Protein AF-G7I2D7-F1 (afdb_monomer_lite)

Organism: Medicago truncatula (NCBI:txid3880)

Sequence (80 aa):
MVHSSPLKAYWTFFLQTLWELDFAVMSVLKVNFHKSLLVGVNIPQNWLEEAANILYYKIGSTPFKYLGLSIGANPNRKDT

Radius of gyration: 20.34 Å; chains: 1; bounding box: 65×30×34 Å

pLDDT: mean 80.88, std 11.24, range [39.78, 94.75]

Foldseek 3Di:
DPPPDVVVVVVVVVVVVVVVVCVVVVVPDDDDQVPDEQEDDPDDPVVSVVVCVVVVHHHDYPQDDDPNDTPNDDPPDDDD

Structure (mmCIF, N/CA/C/O backbone):
data_AF-G7I2D7-F1
#
_entry.id   AF-G7I2D7-F1
#
loop_
_atom_site.group_PDB
_atom_site.id
_atom_site.type_symbol
_atom_site.label_atom_id
_atom_site.label_alt_id
_atom_site.label_comp_id
_atom_site.label_asym_id
_atom_site.label_entity_id
_atom_site.label_seq_id
_atom_site.pdbx_P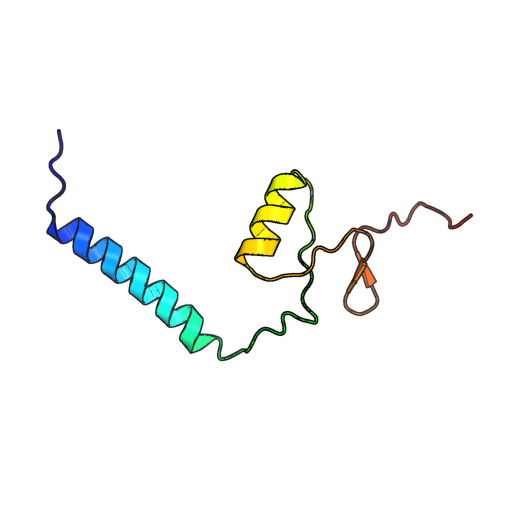DB_ins_code
_atom_site.Cartn_x
_atom_site.Cartn_y
_atom_site.Cartn_z
_atom_site.occupancy
_atom_site.B_iso_or_equiv
_atom_site.auth_seq_id
_atom_site.auth_comp_id
_atom_site.auth_asym_id
_atom_site.auth_atom_id
_atom_site.pdbx_PDB_model_num
ATOM 1 N N . MET A 1 1 ? 42.959 8.322 1.586 1.00 39.78 1 MET A N 1
ATOM 2 C CA . MET A 1 1 ? 42.221 8.200 0.311 1.00 39.78 1 MET A CA 1
ATOM 3 C C . MET A 1 1 ? 42.392 6.778 -0.202 1.00 39.78 1 MET A C 1
ATOM 5 O O . MET A 1 1 ? 43.427 6.468 -0.773 1.00 39.78 1 MET A O 1
ATOM 9 N N . VAL A 1 2 ? 41.441 5.886 0.089 1.00 54.69 2 VAL A N 1
ATOM 10 C CA . VAL A 1 2 ? 41.451 4.515 -0.448 1.00 54.69 2 VAL A CA 1
ATOM 11 C C . VAL A 1 2 ? 40.841 4.595 -1.840 1.00 54.69 2 VAL A C 1
ATOM 13 O O . VAL A 1 2 ? 39.647 4.837 -1.978 1.00 54.69 2 VAL A O 1
ATOM 16 N N . HIS A 1 3 ? 41.676 4.493 -2.870 1.00 56.47 3 HIS A N 1
ATOM 17 C CA . HIS A 1 3 ? 41.222 4.478 -4.255 1.00 56.47 3 HIS A CA 1
ATOM 18 C C . HIS A 1 3 ? 40.599 3.102 -4.522 1.00 56.47 3 HIS A C 1
ATOM 20 O O . HIS A 1 3 ? 41.298 2.118 -4.764 1.00 56.47 3 HIS A O 1
ATOM 26 N N . SER A 1 4 ? 39.279 3.009 -4.369 1.00 63.16 4 SER A N 1
ATOM 27 C CA . SER A 1 4 ? 38.498 1.816 -4.686 1.00 63.16 4 SER A CA 1
ATOM 28 C C . SER A 1 4 ? 38.768 1.422 -6.136 1.00 63.16 4 SER A C 1
ATOM 30 O O . SER A 1 4 ? 38.501 2.201 -7.049 1.00 63.16 4 SER A O 1
ATOM 32 N N . SER A 1 5 ? 39.320 0.229 -6.363 1.00 67.31 5 SER A N 1
ATOM 33 C CA . SER A 1 5 ? 39.612 -0.255 -7.712 1.00 67.31 5 SER A CA 1
ATOM 34 C C . SER A 1 5 ? 38.320 -0.309 -8.544 1.00 67.31 5 SER A C 1
ATOM 36 O O . SER A 1 5 ? 37.333 -0.881 -8.070 1.00 67.31 5 SER A O 1
ATOM 38 N N . PRO A 1 6 ? 38.305 0.217 -9.783 1.00 72.31 6 PRO A N 1
ATOM 39 C CA . PRO A 1 6 ? 37.093 0.321 -10.602 1.00 72.31 6 PRO A CA 1
ATOM 40 C C . PRO A 1 6 ? 36.423 -1.038 -10.849 1.00 72.31 6 PRO A C 1
ATOM 42 O O . PRO A 1 6 ? 3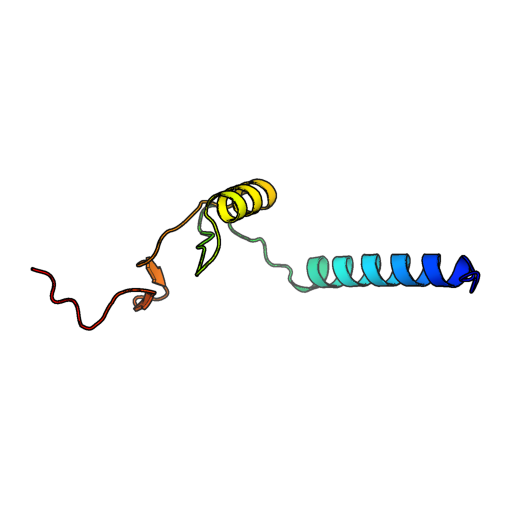5.204 -1.122 -10.935 1.00 72.31 6 PRO A O 1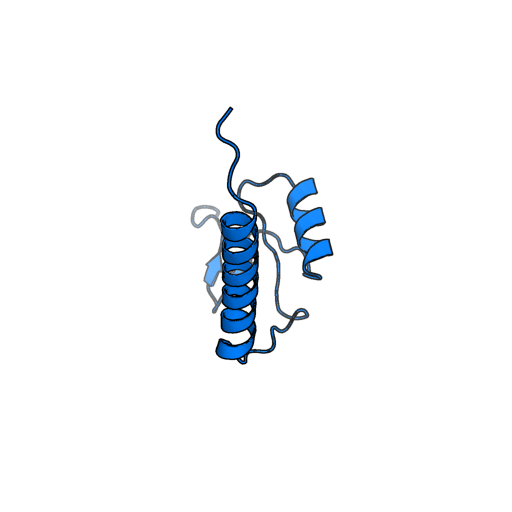
ATOM 45 N N . LEU A 1 7 ? 37.196 -2.128 -10.844 1.00 74.88 7 LEU A N 1
ATOM 46 C CA . LEU A 1 7 ? 36.695 -3.497 -10.980 1.00 74.88 7 LEU A CA 1
ATOM 47 C C . LEU A 1 7 ? 35.724 -3.912 -9.859 1.00 74.88 7 LEU A C 1
ATOM 49 O O . LEU A 1 7 ? 34.764 -4.631 -10.124 1.00 74.88 7 LEU A O 1
ATOM 53 N N . LYS A 1 8 ? 35.932 -3.437 -8.621 1.00 71.94 8 LYS A N 1
ATOM 54 C CA . LYS A 1 8 ? 34.990 -3.695 -7.518 1.00 71.94 8 LYS A CA 1
ATOM 55 C C . LYS A 1 8 ? 33.655 -3.001 -7.761 1.00 71.94 8 LYS A C 1
ATOM 57 O O . LYS A 1 8 ? 32.626 -3.605 -7.491 1.00 71.94 8 LYS A O 1
ATOM 62 N N . ALA A 1 9 ? 33.679 -1.783 -8.305 1.00 78.38 9 ALA A N 1
ATOM 63 C CA . ALA A 1 9 ? 32.467 -1.035 -8.622 1.00 78.38 9 ALA A CA 1
ATOM 64 C C . ALA A 1 9 ? 31.650 -1.739 -9.718 1.00 78.38 9 ALA A C 1
ATOM 66 O O . ALA A 1 9 ? 30.448 -1.936 -9.558 1.00 78.38 9 ALA A O 1
ATOM 67 N N . TYR A 1 10 ? 32.305 -2.198 -10.789 1.00 80.94 10 TYR A N 1
ATOM 68 C CA . TYR A 1 10 ? 31.634 -2.946 -11.857 1.00 80.94 10 TYR A CA 1
ATOM 69 C C . TYR A 1 10 ? 30.978 -4.229 -11.349 1.00 80.94 10 TYR A C 1
ATOM 71 O O . TYR A 1 10 ? 29.829 -4.500 -11.686 1.00 80.94 10 TYR A O 1
ATOM 79 N N . TRP A 1 11 ? 31.667 -4.984 -10.491 1.00 76.25 11 TRP A N 1
ATOM 80 C CA . TRP A 1 11 ? 31.098 -6.192 -9.896 1.00 76.25 11 TRP A CA 1
ATOM 81 C C . TRP A 1 11 ? 29.907 -5.864 -8.982 1.00 76.25 11 TRP A C 1
ATOM 83 O O . TRP A 1 11 ? 28.871 -6.516 -9.058 1.00 76.25 11 TRP A O 1
ATOM 93 N N . THR A 1 12 ? 29.985 -4.815 -8.159 1.00 80.06 12 THR A N 1
ATOM 94 C CA . THR A 1 12 ? 28.846 -4.436 -7.308 1.00 80.06 12 THR A CA 1
ATOM 95 C C . THR A 1 12 ? 27.626 -4.004 -8.118 1.00 80.06 12 THR A C 1
ATOM 97 O O . THR A 1 12 ? 26.523 -4.443 -7.811 1.00 80.06 12 THR A O 1
ATOM 100 N N . PHE A 1 13 ? 27.810 -3.218 -9.185 1.00 85.25 13 PHE A N 1
ATOM 101 C CA . PHE A 1 13 ? 26.702 -2.837 -10.065 1.00 85.25 13 PHE A CA 1
ATOM 102 C C . PHE A 1 13 ? 26.117 -4.050 -10.790 1.00 85.25 13 PHE A C 1
ATOM 104 O O . PHE A 1 13 ? 24.903 -4.187 -10.871 1.00 85.25 13 PHE A O 1
ATOM 111 N N . PHE A 1 14 ? 26.964 -4.971 -11.246 1.00 87.94 14 PHE A N 1
ATOM 112 C CA . PHE A 1 14 ? 26.521 -6.183 -11.925 1.00 87.94 14 PHE A CA 1
ATOM 113 C C . PHE A 1 14 ? 25.709 -7.112 -11.007 1.00 87.94 14 PHE A C 1
ATOM 115 O O . PHE A 1 14 ? 24.656 -7.593 -11.414 1.00 87.94 14 PHE A O 1
ATOM 122 N N . LEU A 1 15 ? 26.135 -7.316 -9.754 1.00 84.94 15 LEU A N 1
ATOM 123 C CA . LEU A 1 15 ? 25.380 -8.114 -8.772 1.00 84.94 15 LEU A CA 1
ATOM 124 C C . LEU A 1 15 ? 24.047 -7.471 -8.403 1.00 84.94 15 LEU A C 1
ATOM 126 O O . LEU A 1 15 ? 23.047 -8.176 -8.301 1.00 84.94 15 LEU A O 1
ATOM 130 N N . GLN A 1 16 ? 24.033 -6.148 -8.231 1.00 80.44 16 GLN A N 1
ATOM 131 C CA . GLN A 1 16 ? 22.815 -5.387 -7.966 1.00 80.44 16 GLN A CA 1
ATOM 132 C C . GLN A 1 16 ? 21.795 -5.589 -9.098 1.00 80.44 16 GLN A C 1
ATOM 134 O O . GLN A 1 16 ? 20.649 -5.949 -8.843 1.00 80.44 16 GLN A O 1
ATOM 139 N N . THR A 1 17 ? 22.227 -5.431 -10.354 1.00 77.38 17 THR A N 1
ATOM 140 C CA . THR A 1 17 ? 21.361 -5.598 -11.531 1.00 77.38 17 THR A CA 1
ATOM 141 C C . THR A 1 17 ? 20.900 -7.045 -11.722 1.00 77.38 17 THR A C 1
ATOM 143 O O . THR A 1 17 ? 19.751 -7.275 -12.093 1.00 77.38 17 THR A O 1
ATOM 146 N N . LEU A 1 18 ? 21.762 -8.028 -11.450 1.00 86.06 18 LEU A N 1
ATOM 147 C CA . LEU A 1 18 ? 21.396 -9.444 -11.540 1.00 86.06 18 LEU A CA 1
ATOM 148 C C . LEU A 1 18 ? 20.350 -9.849 -10.497 1.00 86.06 18 LEU A C 1
ATOM 150 O O . LEU A 1 18 ? 19.392 -10.538 -10.833 1.00 86.06 18 LEU A O 1
ATOM 154 N N . TRP A 1 19 ? 20.493 -9.381 -9.257 1.00 78.38 19 TRP A N 1
ATOM 155 C CA . TRP A 1 19 ? 19.541 -9.663 -8.182 1.00 78.38 19 TRP A CA 1
ATOM 156 C C . TRP A 1 19 ? 18.129 -9.137 -8.491 1.00 78.38 19 TRP A C 1
ATOM 158 O O . TRP A 1 19 ? 17.130 -9.821 -8.264 1.00 78.38 19 TRP A O 1
ATOM 168 N N . GLU A 1 20 ? 18.036 -7.924 -9.038 1.00 76.88 20 GLU A N 1
ATOM 169 C CA . GLU A 1 20 ? 16.757 -7.313 -9.420 1.00 76.88 20 GLU A CA 1
ATOM 170 C C . GLU A 1 20 ? 16.086 -8.057 -10.586 1.00 76.88 20 GLU A C 1
ATOM 172 O O . GLU A 1 20 ? 14.860 -8.206 -10.609 1.00 76.88 20 GLU A O 1
ATOM 177 N N . LEU A 1 21 ? 16.885 -8.585 -11.519 1.00 76.19 21 LEU A N 1
ATOM 178 C CA . LEU A 1 21 ? 16.398 -9.396 -12.631 1.00 76.19 21 LEU A CA 1
ATOM 179 C C . LEU A 1 21 ? 15.850 -10.753 -12.158 1.00 76.19 21 LEU A C 1
ATOM 181 O O . LEU A 1 21 ? 14.779 -11.161 -12.610 1.00 76.19 21 LEU A O 1
ATOM 185 N N . ASP A 1 22 ? 16.528 -11.418 -11.217 1.00 73.75 22 ASP A N 1
ATOM 186 C CA . ASP A 1 22 ? 16.084 -12.701 -10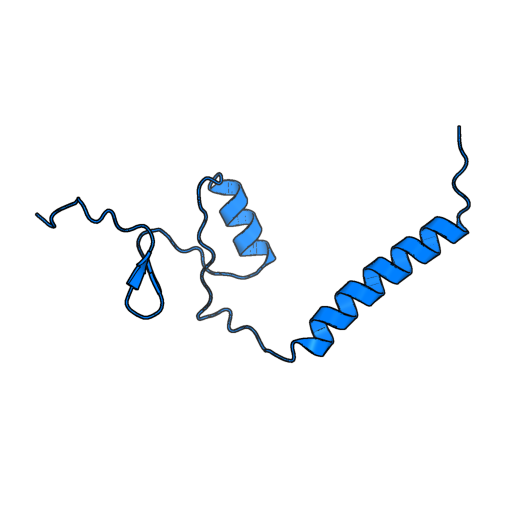.655 1.00 73.75 22 ASP A CA 1
ATOM 187 C C . ASP A 1 22 ? 14.722 -12.578 -9.965 1.00 73.75 22 ASP A C 1
ATOM 189 O O . ASP A 1 22 ? 13.821 -13.376 -10.219 1.00 73.75 22 ASP A O 1
ATOM 193 N N . PHE A 1 23 ? 14.506 -11.551 -9.140 1.00 69.38 23 PHE A N 1
ATOM 194 C CA . PHE A 1 23 ? 13.212 -11.364 -8.472 1.00 69.38 23 PHE A CA 1
ATOM 195 C C . PHE A 1 23 ? 12.057 -11.144 -9.469 1.00 69.38 23 PHE A C 1
ATOM 197 O O . PHE A 1 23 ? 10.955 -11.687 -9.306 1.00 69.38 23 PHE A O 1
ATOM 204 N N . ALA A 1 24 ? 12.314 -10.373 -10.529 1.00 66.62 24 ALA A N 1
ATOM 205 C CA . ALA A 1 24 ? 11.334 -10.099 -11.573 1.00 66.62 24 ALA A CA 1
ATOM 206 C C . ALA A 1 24 ? 10.974 -11.359 -12.380 1.00 66.62 24 ALA A C 1
ATOM 208 O O . ALA A 1 24 ? 9.798 -11.587 -12.669 1.00 66.62 24 ALA A O 1
ATOM 209 N N . VAL A 1 25 ? 11.963 -12.196 -12.709 1.00 71.62 25 VAL A N 1
ATOM 210 C CA . VAL A 1 25 ? 11.755 -13.439 -13.468 1.00 71.62 25 VAL A CA 1
ATO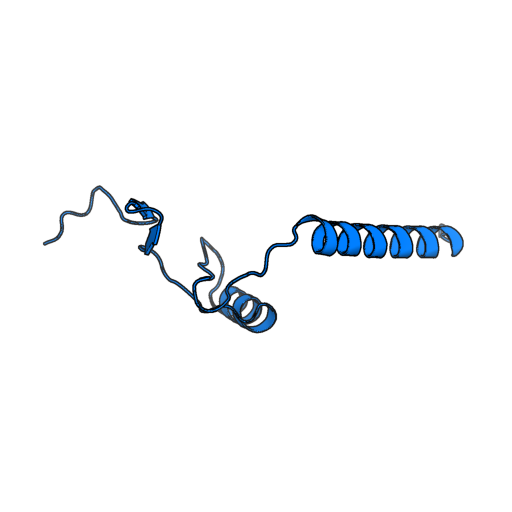M 211 C C . VAL A 1 25 ? 11.120 -14.527 -12.600 1.00 71.62 25 VAL A C 1
ATOM 213 O O . VAL A 1 25 ? 10.209 -15.213 -13.055 1.00 71.62 25 VAL A O 1
ATOM 216 N N . MET A 1 26 ? 11.548 -14.671 -11.344 1.00 71.31 26 MET A N 1
ATOM 217 C CA . MET A 1 26 ? 11.138 -15.783 -10.479 1.00 71.31 26 MET A CA 1
ATOM 218 C C . MET A 1 26 ? 9.720 -15.641 -9.925 1.00 71.31 26 MET A C 1
ATOM 220 O O . MET A 1 26 ? 9.087 -16.647 -9.608 1.00 71.31 26 MET A O 1
ATOM 224 N N . SER A 1 27 ? 9.192 -14.421 -9.808 1.00 69.56 27 SER A N 1
ATOM 225 C CA . SER A 1 27 ? 7.849 -14.236 -9.251 1.00 69.56 27 SER A CA 1
ATOM 226 C C . SER A 1 27 ? 6.727 -14.617 -10.223 1.00 69.56 27 SER A C 1
ATOM 228 O O . SER A 1 27 ? 5.657 -14.974 -9.740 1.00 69.56 27 SER A O 1
ATOM 230 N N . VAL A 1 28 ? 6.946 -14.565 -11.553 1.00 70.19 28 VAL A N 1
ATOM 231 C CA . VAL A 1 28 ? 5.969 -14.867 -12.640 1.00 70.19 28 VAL A CA 1
ATOM 232 C C . VAL A 1 28 ? 4.532 -14.426 -12.296 1.00 70.19 28 VAL A C 1
ATOM 234 O O . VAL A 1 28 ? 3.542 -15.069 -12.644 1.00 70.19 28 VAL A O 1
ATOM 237 N N . LEU A 1 29 ? 4.389 -13.313 -11.574 1.00 71.31 29 LEU A N 1
ATOM 238 C CA . LEU A 1 29 ? 3.111 -12.863 -11.044 1.00 71.31 29 LEU A CA 1
ATOM 239 C C . LEU A 1 29 ? 2.860 -11.454 -11.546 1.00 71.31 29 LEU A C 1
ATOM 241 O O . LEU A 1 29 ? 3.520 -10.490 -11.163 1.00 71.31 29 LEU A O 1
ATOM 245 N N . LYS A 1 30 ? 1.869 -11.329 -12.425 1.00 76.69 30 LYS A N 1
ATOM 246 C CA . LYS A 1 30 ? 1.418 -10.027 -12.901 1.00 76.69 30 LYS A CA 1
ATOM 247 C C . LYS A 1 30 ? 0.621 -9.349 -11.792 1.00 76.69 30 LYS A C 1
ATOM 249 O O . LYS A 1 30 ? -0.519 -9.727 -11.518 1.00 76.69 30 LYS A O 1
ATOM 254 N N . VAL A 1 31 ? 1.211 -8.329 -11.177 1.00 74.81 31 VAL A N 1
ATOM 255 C CA . VAL A 1 31 ? 0.518 -7.495 -10.192 1.00 74.81 31 VAL A CA 1
ATOM 256 C C . VAL A 1 31 ? -0.677 -6.801 -10.850 1.00 74.81 31 VAL A C 1
ATOM 258 O O . VAL A 1 31 ? -0.588 -6.270 -11.959 1.00 74.81 31 VAL A O 1
ATOM 261 N N . ASN A 1 32 ? -1.823 -6.815 -10.168 1.00 80.06 32 ASN A N 1
ATOM 262 C CA . ASN A 1 32 ? -3.035 -6.148 -10.629 1.00 80.06 32 ASN A CA 1
ATOM 263 C C . ASN A 1 32 ? -3.175 -4.777 -9.960 1.00 80.06 32 ASN A C 1
ATOM 265 O O . ASN A 1 32 ? -3.796 -4.645 -8.907 1.00 80.06 32 ASN A O 1
ATOM 269 N N . PHE A 1 33 ? -2.653 -3.748 -10.622 1.00 75.44 33 PHE A N 1
ATOM 270 C CA . PHE A 1 33 ? -2.697 -2.360 -10.151 1.00 75.44 33 PHE A CA 1
ATOM 271 C C . PHE A 1 33 ? -4.114 -1.829 -9.896 1.00 75.44 33 PHE A C 1
ATOM 273 O O . PHE A 1 33 ? -4.302 -0.948 -9.066 1.00 75.44 33 PHE A O 1
ATOM 280 N N . HIS A 1 34 ? -5.137 -2.382 -10.556 1.00 78.50 34 HIS A N 1
ATOM 281 C CA . HIS A 1 34 ? -6.518 -1.950 -10.343 1.00 78.50 34 HIS A CA 1
ATOM 282 C C . HIS A 1 34 ? -7.086 -2.415 -8.990 1.00 78.50 34 HIS A C 1
ATOM 284 O O . HIS A 1 34 ? -8.001 -1.780 -8.461 1.00 78.50 34 HIS A O 1
ATOM 290 N N . LYS A 1 35 ? -6.573 -3.527 -8.446 1.00 82.25 35 LYS A N 1
ATOM 291 C CA . LYS A 1 35 ? -6.981 -4.089 -7.146 1.00 82.25 35 LYS A CA 1
ATOM 292 C C . LYS A 1 35 ? -6.009 -3.752 -6.014 1.00 82.25 35 LYS A C 1
ATOM 294 O O . LYS A 1 35 ? -6.396 -3.845 -4.853 1.00 82.25 35 LYS A O 1
ATOM 299 N N . SER A 1 36 ? -4.776 -3.385 -6.343 1.00 85.50 36 SER A N 1
ATOM 300 C CA . SER A 1 36 ? -3.770 -2.985 -5.364 1.00 85.50 36 SER A CA 1
ATOM 301 C C . SER A 1 36 ? -4.026 -1.566 -4.849 1.00 85.50 36 SER A C 1
ATOM 303 O O . SER A 1 36 ? -4.279 -0.644 -5.626 1.00 85.50 36 SER A O 1
ATOM 305 N N . LEU A 1 37 ? -3.932 -1.398 -3.530 1.00 89.62 37 LEU A N 1
ATOM 306 C CA . LEU A 1 37 ? -4.023 -0.117 -2.833 1.00 89.62 37 LEU A CA 1
ATOM 307 C C . LEU A 1 37 ? -2.736 0.107 -2.038 1.00 89.62 37 LEU A C 1
ATOM 309 O O . LEU A 1 37 ? -2.277 -0.804 -1.349 1.00 89.62 37 LEU A O 1
ATOM 313 N N . LEU A 1 38 ? -2.182 1.316 -2.108 1.00 91.81 38 LEU A N 1
ATOM 314 C CA . LEU A 1 38 ? -1.060 1.742 -1.281 1.00 91.81 38 LEU A CA 1
ATOM 315 C C . LEU A 1 38 ? -1.601 2.493 -0.064 1.00 91.81 38 LEU A C 1
ATOM 317 O O . LEU A 1 38 ? -2.205 3.554 -0.205 1.00 91.81 38 LEU A O 1
ATOM 321 N N . VAL A 1 39 ? -1.411 1.933 1.128 1.00 90.94 39 VAL A N 1
ATOM 322 C CA . VAL A 1 39 ? -1.890 2.518 2.386 1.00 90.94 39 VAL A CA 1
ATOM 323 C C . VAL A 1 39 ? -0.689 2.920 3.229 1.00 90.94 39 VAL A C 1
ATOM 325 O O . VAL A 1 39 ? 0.144 2.079 3.561 1.00 90.94 39 VAL A O 1
ATOM 328 N N . GLY A 1 40 ? -0.602 4.201 3.580 1.00 89.62 40 GLY A N 1
ATOM 329 C CA . GLY A 1 40 ? 0.451 4.702 4.453 1.00 89.62 40 GLY A CA 1
ATOM 330 C C . GLY A 1 40 ? 0.129 4.505 5.927 1.00 89.62 40 GLY A C 1
ATOM 331 O O . GLY A 1 40 ? -0.948 4.876 6.385 1.00 89.62 40 GLY A O 1
ATOM 332 N N . VAL A 1 41 ? 1.081 3.958 6.683 1.00 88.56 41 VAL A N 1
ATOM 333 C CA . VAL A 1 41 ? 1.002 3.840 8.144 1.00 88.56 41 VAL A CA 1
ATOM 334 C C . VAL A 1 41 ? 2.133 4.661 8.746 1.00 88.56 41 VAL A C 1
ATOM 336 O O . VAL A 1 41 ? 3.298 4.341 8.535 1.00 88.56 41 VAL A O 1
ATOM 339 N N . ASN A 1 42 ? 1.788 5.710 9.498 1.00 89.56 42 ASN A N 1
ATOM 340 C CA . ASN A 1 42 ? 2.755 6.599 10.157 1.00 89.56 42 ASN A CA 1
ATOM 341 C C . ASN A 1 42 ? 3.789 7.236 9.200 1.00 89.56 42 ASN A C 1
ATOM 343 O O . ASN A 1 42 ? 4.941 7.455 9.567 1.00 89.56 42 ASN A O 1
ATOM 347 N N . ILE A 1 43 ? 3.381 7.517 7.962 1.00 90.56 43 ILE A N 1
ATOM 348 C CA . ILE A 1 43 ? 4.203 8.200 6.959 1.00 90.56 43 ILE A CA 1
ATOM 349 C C . ILE A 1 43 ? 3.527 9.501 6.526 1.00 90.56 43 ILE A C 1
ATOM 351 O O . ILE A 1 43 ? 2.295 9.585 6.561 1.00 90.56 43 ILE A O 1
ATOM 355 N N . PRO A 1 44 ? 4.300 10.523 6.131 1.00 93.31 44 PRO A N 1
ATOM 356 C CA . PRO A 1 44 ? 3.724 11.778 5.691 1.00 93.31 44 PRO A CA 1
ATOM 357 C C . PRO A 1 44 ? 3.037 11.600 4.328 1.00 93.31 44 PRO A C 1
ATOM 359 O O . PRO A 1 44 ? 3.500 10.861 3.457 1.00 93.31 44 PRO A O 1
ATOM 362 N N . GLN A 1 45 ? 1.900 12.278 4.163 1.00 90.69 45 GLN A N 1
ATOM 363 C CA . GLN A 1 45 ? 1.004 12.107 3.017 1.00 90.69 45 GLN A CA 1
ATOM 364 C C . GLN A 1 45 ? 1.682 12.424 1.674 1.00 90.69 45 GLN A C 1
ATOM 366 O O . GLN A 1 45 ? 1.457 11.724 0.693 1.00 90.69 45 GLN A O 1
ATOM 371 N N . ASN A 1 46 ? 2.567 13.423 1.648 1.00 94.62 46 ASN A N 1
ATOM 372 C CA . ASN A 1 46 ? 3.336 13.793 0.458 1.00 94.62 46 ASN A CA 1
ATOM 373 C C . ASN A 1 46 ? 4.209 12.638 -0.062 1.00 94.62 46 ASN A C 1
ATOM 375 O O . ASN A 1 46 ? 4.282 12.409 -1.265 1.00 94.62 46 ASN A O 1
ATOM 379 N N . TRP A 1 47 ? 4.836 11.885 0.842 1.00 94.75 47 TRP A N 1
ATOM 380 C CA . TRP A 1 47 ? 5.671 10.747 0.475 1.00 94.75 47 TRP A CA 1
ATOM 381 C C . TRP A 1 47 ? 4.824 9.564 0.001 1.00 94.75 47 TRP A C 1
ATOM 383 O O . TRP A 1 47 ? 5.187 8.887 -0.957 1.00 94.75 47 TRP A O 1
ATOM 393 N N . LEU A 1 48 ? 3.663 9.338 0.627 1.00 93.56 48 LEU A N 1
ATOM 394 C CA . LEU A 1 48 ? 2.706 8.325 0.176 1.00 93.56 48 LEU A CA 1
ATOM 395 C C . LEU A 1 48 ? 2.212 8.611 -1.251 1.00 93.56 48 LEU A C 1
ATOM 397 O O . LEU A 1 48 ? 2.104 7.691 -2.058 1.00 93.56 48 LEU A O 1
ATOM 401 N N . GLU A 1 49 ? 1.934 9.876 -1.563 1.00 93.38 49 GLU A N 1
ATOM 402 C CA . GLU A 1 49 ? 1.515 10.320 -2.896 1.00 93.38 49 GLU A CA 1
ATOM 403 C C . GLU A 1 49 ? 2.617 10.148 -3.941 1.00 93.38 49 GLU A C 1
ATOM 405 O O . GLU A 1 49 ? 2.364 9.632 -5.031 1.00 93.38 49 GLU A O 1
ATOM 410 N N . GLU A 1 50 ? 3.852 10.513 -3.601 1.00 94.69 50 GLU A N 1
ATOM 411 C CA . GLU A 1 50 ? 5.011 10.306 -4.469 1.00 94.69 50 GLU A CA 1
ATOM 412 C C . GLU A 1 50 ? 5.239 8.813 -4.752 1.00 94.69 50 GLU A C 1
ATOM 414 O O . GLU A 1 50 ? 5.347 8.403 -5.911 1.00 94.69 50 GLU A O 1
ATOM 419 N N . ALA A 1 51 ? 5.204 7.974 -3.714 1.00 90.94 51 ALA A N 1
ATOM 420 C CA . ALA A 1 51 ? 5.339 6.527 -3.846 1.00 90.94 51 ALA A CA 1
ATOM 421 C C . ALA A 1 51 ? 4.204 5.905 -4.680 1.00 90.94 51 ALA A C 1
ATOM 423 O O . ALA A 1 51 ? 4.451 5.030 -5.512 1.00 90.94 51 ALA A O 1
ATOM 424 N N . ALA A 1 52 ? 2.962 6.366 -4.500 1.00 91.31 52 ALA A N 1
ATOM 425 C CA . ALA A 1 52 ? 1.817 5.898 -5.275 1.00 91.31 52 ALA A CA 1
ATOM 426 C C . ALA A 1 52 ? 1.956 6.233 -6.766 1.00 91.31 52 ALA A C 1
ATOM 428 O O . ALA A 1 52 ? 1.660 5.383 -7.608 1.00 91.31 52 ALA A O 1
ATOM 429 N N . ASN A 1 53 ? 2.458 7.428 -7.090 1.00 90.19 53 ASN A N 1
ATOM 430 C CA . ASN A 1 53 ? 2.700 7.856 -8.467 1.00 90.19 53 ASN A CA 1
ATOM 431 C C . ASN A 1 53 ? 3.819 7.052 -9.140 1.00 90.19 53 ASN A C 1
ATOM 433 O O . ASN A 1 53 ? 3.643 6.607 -10.272 1.00 90.19 53 ASN A O 1
ATOM 437 N N . ILE A 1 54 ? 4.938 6.812 -8.446 1.00 89.31 54 ILE A N 1
ATOM 438 C CA . ILE A 1 54 ? 6.063 6.018 -8.975 1.00 89.31 54 ILE A CA 1
ATOM 439 C C . ILE A 1 54 ? 5.626 4.580 -9.283 1.00 89.31 54 ILE A C 1
ATOM 441 O O . ILE A 1 54 ? 6.039 3.993 -10.283 1.00 89.31 54 ILE A O 1
ATOM 445 N N . LEU A 1 55 ? 4.777 4.010 -8.427 1.00 86.06 55 LEU A N 1
ATOM 446 C CA . LEU A 1 55 ? 4.335 2.621 -8.524 1.00 86.06 55 LEU A CA 1
ATOM 447 C C . LEU A 1 55 ? 3.011 2.443 -9.289 1.00 86.06 55 LEU A C 1
ATOM 449 O O . LEU A 1 55 ? 2.552 1.311 -9.441 1.00 86.06 55 LEU A O 1
ATOM 453 N N . TYR A 1 56 ? 2.393 3.533 -9.758 1.00 85.50 56 TYR A N 1
ATOM 454 C CA . TYR A 1 56 ? 1.071 3.550 -10.400 1.00 85.50 56 TYR A CA 1
ATOM 455 C C . TYR A 1 56 ? -0.035 2.875 -9.562 1.00 85.50 56 TYR A C 1
ATOM 457 O O . TYR A 1 56 ? -0.939 2.224 -10.097 1.00 85.50 56 TYR A O 1
ATOM 465 N N . TYR A 1 57 ? 0.027 3.022 -8.235 1.00 87.81 57 TYR A N 1
ATOM 466 C CA . TYR A 1 57 ? -0.973 2.489 -7.308 1.00 87.81 57 TYR A CA 1
ATOM 467 C C . TYR A 1 57 ? -2.007 3.539 -6.908 1.00 87.81 57 TYR A C 1
ATOM 469 O O . TYR A 1 57 ? -1.731 4.732 -6.827 1.00 87.81 57 TYR A O 1
ATOM 477 N N . LYS A 1 58 ? -3.219 3.076 -6.587 1.00 89.75 58 LYS A N 1
ATOM 478 C CA . LYS A 1 58 ? -4.235 3.912 -5.940 1.00 89.75 58 LYS A CA 1
ATOM 479 C C . LYS A 1 58 ? -3.909 4.055 -4.455 1.00 89.75 58 LYS A C 1
ATOM 481 O O . LYS A 1 58 ? -3.587 3.065 -3.802 1.00 89.75 58 LYS A O 1
ATOM 486 N N . ILE A 1 59 ? -4.045 5.259 -3.911 1.00 92.19 59 ILE A N 1
ATOM 487 C CA . ILE A 1 59 ? -3.880 5.500 -2.474 1.00 92.19 59 ILE A CA 1
ATOM 488 C C . ILE A 1 59 ? -5.121 4.988 -1.738 1.00 92.19 59 ILE A C 1
ATOM 490 O O . ILE A 1 59 ? -6.251 5.309 -2.108 1.00 92.19 59 ILE A O 1
ATOM 494 N N . GLY A 1 60 ? -4.912 4.171 -0.710 1.00 91.19 60 GLY A N 1
ATOM 495 C CA . GLY A 1 60 ? -5.949 3.714 0.210 1.00 91.19 60 GLY A CA 1
ATOM 496 C C . GLY A 1 60 ? -5.835 4.390 1.577 1.00 91.19 60 GLY A C 1
ATOM 497 O O . GLY A 1 60 ? -4.834 5.026 1.895 1.00 91.19 60 GLY A O 1
ATOM 498 N N . SER A 1 61 ? -6.865 4.222 2.405 1.00 88.88 61 SER A N 1
ATOM 499 C CA . SER A 1 61 ? -6.923 4.772 3.763 1.00 88.88 61 SER A CA 1
ATOM 500 C C . SER A 1 61 ? -7.377 3.708 4.760 1.00 88.88 61 SER A C 1
ATOM 502 O O . SER A 1 61 ? -8.088 2.768 4.399 1.00 88.88 61 SER A O 1
ATOM 504 N N . THR A 1 62 ? -6.955 3.841 6.015 1.00 87.62 62 THR A N 1
ATOM 505 C CA . THR A 1 62 ? -7.438 3.011 7.123 1.00 87.62 62 THR A CA 1
ATOM 506 C C . THR A 1 62 ? -8.693 3.621 7.759 1.00 87.62 62 THR A C 1
ATOM 508 O O . THR A 1 62 ? -8.717 4.833 7.976 1.00 87.62 62 THR A O 1
ATOM 511 N N . PRO A 1 63 ? -9.688 2.811 8.162 1.00 89.06 63 PRO A N 1
ATOM 512 C CA . PRO A 1 63 ? -9.697 1.351 8.097 1.00 89.06 63 PRO A CA 1
ATOM 513 C C . PRO A 1 63 ? -10.107 0.799 6.721 1.00 89.06 63 PRO A C 1
ATOM 515 O O . PRO A 1 63 ? -10.959 1.369 6.046 1.00 89.06 63 PRO A O 1
ATOM 518 N N . PHE A 1 64 ? -9.556 -0.353 6.328 1.00 88.31 64 PHE A N 1
ATOM 519 C CA . PHE A 1 64 ? -9.926 -1.059 5.090 1.00 88.31 64 PHE A CA 1
ATOM 520 C C . PHE A 1 64 ? -10.151 -2.555 5.335 1.00 88.31 64 PHE A C 1
ATOM 522 O O . PHE A 1 64 ? -9.679 -3.108 6.327 1.00 88.31 64 PHE A O 1
ATOM 529 N N . LYS A 1 65 ? -10.880 -3.230 4.437 1.00 89.31 65 LYS A N 1
ATOM 530 C CA . LYS A 1 65 ? -11.127 -4.677 4.537 1.00 89.31 65 LYS A CA 1
ATOM 531 C C . LYS A 1 65 ? -10.067 -5.471 3.784 1.00 89.31 65 LYS A C 1
ATOM 533 O O . LYS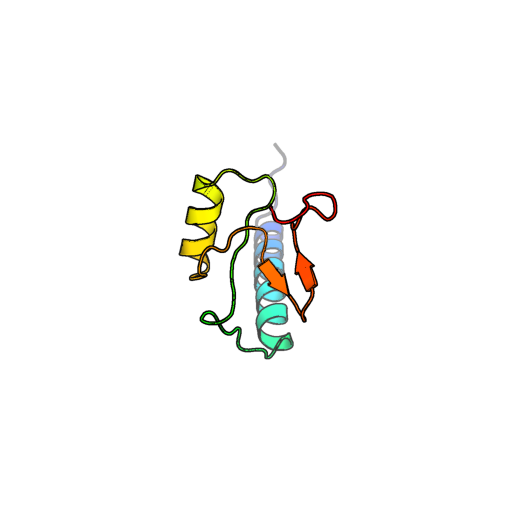 A 1 65 ? -9.865 -5.258 2.592 1.00 89.31 65 LYS A O 1
ATOM 538 N N . TYR A 1 66 ? -9.468 -6.445 4.457 1.00 89.12 66 TYR A N 1
ATOM 539 C CA . TYR A 1 66 ? -8.561 -7.420 3.867 1.00 89.12 66 TYR A CA 1
ATOM 540 C C . TYR A 1 66 ? -8.966 -8.822 4.317 1.00 89.12 66 TYR A C 1
ATOM 542 O O . TYR A 1 66 ? -9.054 -9.088 5.511 1.00 89.12 66 TYR A O 1
ATOM 550 N N . LEU A 1 67 ? -9.277 -9.704 3.359 1.00 90.69 67 LEU A N 1
ATOM 551 C CA . LEU A 1 67 ? -9.760 -11.070 3.627 1.00 90.69 67 LEU A CA 1
ATOM 552 C C . LEU A 1 67 ? -10.964 -11.127 4.594 1.00 90.69 67 LEU A C 1
ATOM 554 O O . LEU A 1 67 ? -11.087 -12.037 5.406 1.00 90.69 67 LEU A O 1
ATOM 558 N N . GLY A 1 68 ? -11.853 -10.131 4.523 1.00 89.25 68 GLY A N 1
ATOM 559 C CA . GLY A 1 68 ? -13.025 -10.022 5.403 1.00 89.25 68 GLY A CA 1
ATOM 560 C C . GLY A 1 68 ? -12.753 -9.389 6.773 1.00 89.25 68 GLY A C 1
ATOM 561 O O . GLY A 1 68 ? -13.704 -9.127 7.504 1.00 89.25 68 GLY A O 1
ATOM 562 N N . LEU A 1 69 ? -11.498 -9.075 7.099 1.00 88.25 69 LEU A N 1
ATOM 563 C CA . LEU A 1 69 ? -11.095 -8.441 8.355 1.00 88.25 69 LEU A CA 1
ATOM 564 C C . LEU A 1 69 ? -10.878 -6.935 8.166 1.00 88.25 69 LEU A C 1
ATOM 566 O O . LEU A 1 69 ? -10.274 -6.511 7.181 1.00 88.25 69 LEU A O 1
ATOM 570 N N . SER A 1 70 ? -11.349 -6.121 9.112 1.00 89.44 70 SER A N 1
ATOM 571 C CA . SER A 1 70 ? -11.137 -4.668 9.105 1.00 89.44 70 SER A CA 1
ATOM 572 C C . SER A 1 70 ? -9.768 -4.323 9.697 1.00 89.44 70 SER A C 1
ATOM 574 O O . SER A 1 70 ? -9.573 -4.388 10.909 1.00 89.44 70 SER A O 1
ATOM 576 N N . ILE A 1 71 ? -8.817 -3.932 8.851 1.00 88.25 71 ILE A N 1
ATOM 577 C CA . ILE A 1 71 ? -7.477 -3.501 9.260 1.00 88.25 71 ILE A CA 1
ATOM 578 C C . ILE A 1 71 ? -7.495 -2.011 9.602 1.00 88.25 71 ILE A C 1
ATOM 580 O O . ILE A 1 71 ? -8.040 -1.205 8.852 1.00 88.25 71 ILE A O 1
ATOM 584 N N . GLY A 1 72 ? -6.904 -1.645 10.744 1.00 86.12 72 GLY A N 1
ATOM 585 C CA . GLY A 1 72 ? -6.865 -0.265 11.246 1.00 86.12 72 GLY A CA 1
ATOM 586 C C . GLY A 1 72 ? -8.177 0.220 11.872 1.00 86.12 72 GLY A C 1
ATOM 587 O O . GLY A 1 72 ? -8.272 1.379 12.269 1.00 86.12 72 GLY A O 1
ATOM 588 N N . ALA A 1 73 ? -9.196 -0.641 11.968 1.00 85.62 73 ALA A N 1
ATOM 589 C CA . ALA A 1 73 ? -10.417 -0.318 12.695 1.00 85.62 73 ALA A CA 1
ATOM 590 C C . ALA A 1 73 ? -10.141 -0.364 14.201 1.00 85.62 73 ALA A C 1
ATOM 592 O O . ALA A 1 73 ? -9.462 -1.270 14.680 1.00 85.62 73 ALA A O 1
ATOM 593 N N . ASN A 1 74 ? -10.671 0.604 14.950 1.00 82.44 74 ASN A N 1
ATOM 594 C CA . ASN A 1 74 ? -10.578 0.597 16.405 1.00 82.44 74 ASN A CA 1
ATOM 595 C C . ASN A 1 74 ? -11.672 -0.326 16.976 1.00 82.44 74 ASN A C 1
ATOM 597 O O . ASN A 1 74 ? -12.841 0.060 16.924 1.00 82.44 74 ASN A O 1
ATOM 601 N N . PRO A 1 75 ? -11.333 -1.494 17.555 1.00 72.06 75 PRO A N 1
ATOM 602 C CA . PRO A 1 75 ? -12.326 -2.429 18.088 1.00 72.06 75 PRO A CA 1
ATOM 603 C C . PRO A 1 75 ? -13.104 -1.867 19.290 1.00 72.06 75 PRO A C 1
ATOM 605 O O . PRO A 1 75 ? -14.169 -2.378 19.617 1.00 72.06 75 PRO A O 1
ATOM 608 N N . ASN A 1 76 ? -12.607 -0.801 19.932 1.00 75.25 76 ASN A N 1
ATOM 609 C CA . ASN A 1 76 ? -13.279 -0.145 21.058 1.00 75.25 76 ASN A CA 1
ATOM 610 C C . ASN A 1 76 ? -14.267 0.948 20.627 1.00 75.25 76 ASN A C 1
ATOM 612 O O . ASN A 1 76 ? -14.986 1.493 21.467 1.00 75.25 76 ASN A O 1
ATOM 616 N N . ARG A 1 77 ? -14.299 1.311 19.340 1.00 68.25 77 ARG A N 1
ATOM 617 C CA . ARG A 1 77 ? -15.220 2.324 18.830 1.00 68.25 77 ARG A CA 1
ATOM 618 C C . ARG A 1 77 ? -16.541 1.631 18.503 1.00 68.25 77 ARG A C 1
ATOM 620 O O . ARG A 1 77 ? -16.648 0.957 17.487 1.00 68.25 77 ARG A O 1
ATOM 627 N N . LYS A 1 78 ? -17.527 1.757 19.395 1.00 66.31 78 LYS A N 1
ATOM 628 C CA . LYS A 1 78 ? -18.910 1.375 19.082 1.00 66.31 78 LYS A CA 1
ATOM 629 C C . LYS A 1 78 ? -19.383 2.282 17.947 1.00 66.31 78 LYS A C 1
ATOM 631 O O . LYS A 1 78 ? -19.214 3.497 18.054 1.00 66.31 78 LYS A O 1
ATOM 636 N N . ASP A 1 79 ? -19.906 1.694 16.877 1.00 61.72 79 ASP A N 1
ATOM 637 C CA . ASP A 1 79 ? -20.637 2.450 15.864 1.00 61.72 79 ASP A CA 1
ATOM 638 C C . ASP A 1 79 ? -21.839 3.091 16.571 1.00 61.72 79 ASP A C 1
ATOM 640 O O . ASP A 1 79 ? -22.699 2.384 17.103 1.00 61.72 79 ASP A O 1
ATOM 644 N N . THR A 1 80 ? -21.813 4.419 16.679 1.00 47.66 80 THR A N 1
ATOM 645 C CA . THR A 1 80 ? -22.948 5.231 17.130 1.00 47.66 80 THR A CA 1
ATOM 646 C C . THR A 1 80 ? -23.860 5.504 15.948 1.00 47.66 80 THR A C 1
ATOM 648 O O . THR A 1 80 ? -23.313 5.834 14.870 1.00 47.66 80 THR A O 1
#

Secondary structure (DSSP, 8-state):
-----HHHHHHHHHHHHHHHHHHHHHH-----TTT-EEE-SSS-HHHHHHHHHHHTPEEE-SSEEETTEEET--TT----